Protein AF-A0A7Y3HHD7-F1 (afdb_monomer_lite)

Structure (mmCIF, N/CA/C/O backbone):
data_AF-A0A7Y3HHD7-F1
#
_entry.id   AF-A0A7Y3HHD7-F1
#
loop_
_atom_site.group_PDB
_atom_site.id
_atom_site.type_symbol
_atom_site.label_atom_id
_atom_site.label_alt_id
_atom_site.label_comp_id
_atom_site.label_asym_id
_atom_site.label_entity_id
_atom_site.label_seq_id
_atom_site.pdbx_PDB_ins_code
_atom_site.Cartn_x
_atom_site.Cartn_y
_atom_site.Cartn_z
_atom_site.occupancy
_atom_site.B_iso_or_equiv
_atom_site.auth_seq_id
_atom_site.auth_comp_id
_atom_site.auth_asym_id
_atom_site.auth_atom_id
_atom_site.pdbx_PDB_model_num
ATOM 1 N N . LEU A 1 1 ? -2.298 -9.400 -1.283 1.00 68.25 1 LEU A N 1
ATOM 2 C CA . LEU A 1 1 ? -2.483 -8.092 -0.604 1.00 68.25 1 LEU A CA 1
ATOM 3 C C . LEU A 1 1 ? -3.920 -7.601 -0.678 1.00 68.25 1 LEU A C 1
ATOM 5 O O . LEU A 1 1 ? -4.484 -7.323 0.373 1.00 68.25 1 LEU A O 1
ATOM 9 N N . GLU A 1 2 ? -4.540 -7.582 -1.860 1.00 68.25 2 GLU A N 1
ATOM 10 C CA . GLU A 1 2 ? -5.972 -7.262 -1.995 1.00 68.25 2 GLU A CA 1
ATOM 11 C C . GLU A 1 2 ? -6.861 -8.181 -1.146 1.00 68.25 2 GLU A C 1
ATOM 13 O O . GLU A 1 2 ? -7.712 -7.698 -0.407 1.00 68.25 2 GLU A O 1
ATOM 18 N N . GLU A 1 3 ? -6.568 -9.484 -1.127 1.00 74.19 3 GLU A N 1
ATOM 19 C CA . GLU A 1 3 ? -7.250 -10.462 -0.260 1.00 74.19 3 GLU A CA 1
ATOM 20 C C . GLU A 1 3 ? -7.040 -10.206 1.243 1.00 74.19 3 GLU A C 1
ATOM 22 O O . GLU A 1 3 ? -7.860 -10.597 2.064 1.00 74.19 3 GLU A O 1
ATOM 27 N N . GLN A 1 4 ? -5.962 -9.504 1.609 1.00 80.25 4 GLN A N 1
ATOM 28 C CA . GLN A 1 4 ? -5.658 -9.086 2.983 1.00 80.25 4 GLN A CA 1
ATOM 29 C C . GLN A 1 4 ? -6.190 -7.670 3.275 1.00 80.25 4 GLN A C 1
ATOM 31 O O . GLN A 1 4 ? -5.953 -7.106 4.341 1.00 80.25 4 GLN A O 1
ATOM 36 N N . GLY A 1 5 ? -6.898 -7.047 2.327 1.00 84.44 5 GLY A N 1
ATOM 37 C CA . GLY A 1 5 ? -7.446 -5.699 2.465 1.00 84.44 5 GLY A CA 1
ATOM 38 C C . GLY A 1 5 ? -6.393 -4.592 2.569 1.00 84.44 5 GLY A C 1
ATOM 39 O O . GLY A 1 5 ? -6.684 -3.543 3.144 1.00 84.44 5 GLY A O 1
ATOM 40 N N . VAL A 1 6 ? -5.181 -4.811 2.046 1.00 88.81 6 VAL A N 1
ATOM 41 C CA . VAL A 1 6 ? -4.118 -3.796 1.970 1.00 88.81 6 VAL A CA 1
ATOM 42 C C . VAL A 1 6 ? -3.867 -3.469 0.501 1.00 88.81 6 VAL A C 1
ATOM 44 O O . VAL A 1 6 ? -3.358 -4.301 -0.244 1.00 88.81 6 VAL A O 1
ATOM 47 N N . ALA A 1 7 ? -4.226 -2.257 0.078 1.00 91.31 7 ALA A N 1
ATOM 48 C CA . ALA A 1 7 ? -3.931 -1.767 -1.266 1.00 91.31 7 ALA A CA 1
ATOM 49 C C . ALA A 1 7 ? -2.516 -1.168 -1.324 1.00 91.31 7 ALA A C 1
ATOM 51 O O . ALA A 1 7 ? -2.115 -0.424 -0.427 1.00 91.31 7 ALA A O 1
ATOM 52 N N . ILE A 1 8 ? -1.776 -1.469 -2.392 1.00 92.75 8 ILE A N 1
ATOM 53 C CA . ILE A 1 8 ? -0.423 -0.955 -2.650 1.00 92.75 8 ILE A CA 1
ATOM 54 C C . ILE A 1 8 ? -0.292 -0.522 -4.108 1.00 92.75 8 ILE A C 1
ATOM 56 O O . ILE A 1 8 ? -1.081 -0.944 -4.951 1.00 92.75 8 ILE A O 1
ATOM 60 N N . THR A 1 9 ? 0.713 0.296 -4.416 1.00 94.62 9 THR A N 1
ATOM 61 C CA . THR A 1 9 ? 1.057 0.626 -5.806 1.00 94.62 9 THR A CA 1
ATOM 62 C C . THR A 1 9 ? 2.259 -0.222 -6.250 1.00 94.62 9 THR A C 1
ATOM 64 O O . THR A 1 9 ? 3.304 -0.130 -5.597 1.00 94.62 9 THR A O 1
ATOM 67 N N . PRO A 1 10 ? 2.156 -1.044 -7.312 1.00 95.19 10 PRO A N 1
ATOM 68 C CA . PRO A 1 10 ? 3.294 -1.779 -7.865 1.00 95.19 10 PRO A CA 1
ATOM 69 C C . PRO A 1 10 ? 4.406 -0.847 -8.363 1.00 95.19 10 PRO A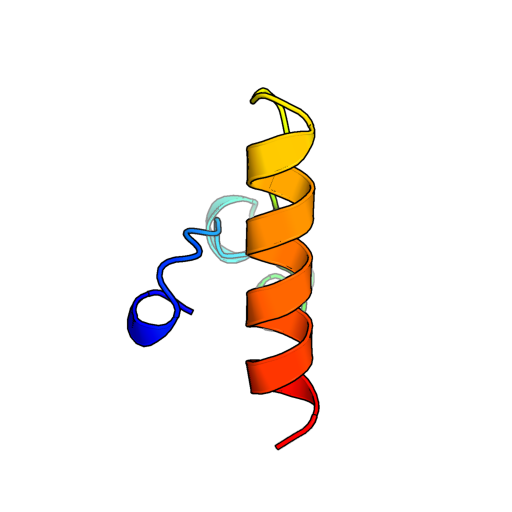 C 1
ATOM 71 O O . PRO A 1 10 ? 4.137 0.270 -8.803 1.00 95.19 10 PRO A O 1
ATOM 74 N N . GLY A 1 11 ? 5.657 -1.315 -8.345 1.00 96.12 11 GLY A N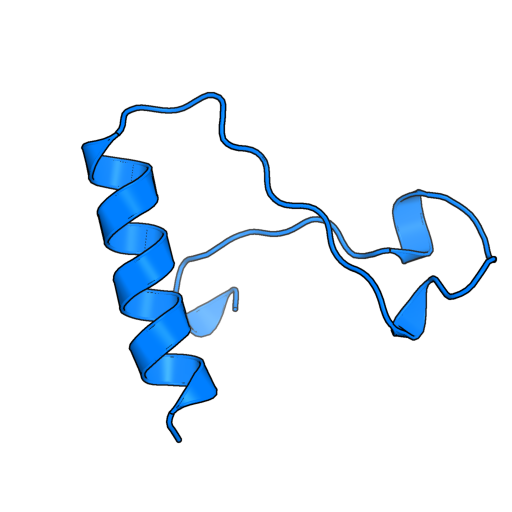 1
ATOM 75 C CA . GLY A 1 11 ? 6.797 -0.553 -8.862 1.00 96.12 11 GLY A CA 1
ATOM 76 C C . GLY A 1 11 ? 6.693 -0.221 -10.354 1.00 96.12 11 GLY A C 1
ATOM 77 O O . GLY A 1 11 ? 7.209 0.809 -10.773 1.00 96.12 11 GLY A O 1
ATOM 78 N N . ALA A 1 12 ? 5.965 -1.032 -11.132 1.00 96.06 12 ALA A N 1
ATOM 79 C CA . ALA A 1 12 ? 5.725 -0.824 -12.565 1.00 96.06 12 ALA A CA 1
ATOM 80 C C . ALA A 1 12 ? 5.084 0.537 -12.904 1.00 96.06 12 ALA A C 1
ATOM 82 O O . ALA A 1 12 ? 5.289 1.051 -14.000 1.00 96.06 12 ALA A O 1
ATOM 83 N N . ASP A 1 13 ? 4.379 1.162 -11.957 1.00 95.81 13 ASP A N 1
ATOM 84 C CA . ASP A 1 13 ? 3.787 2.493 -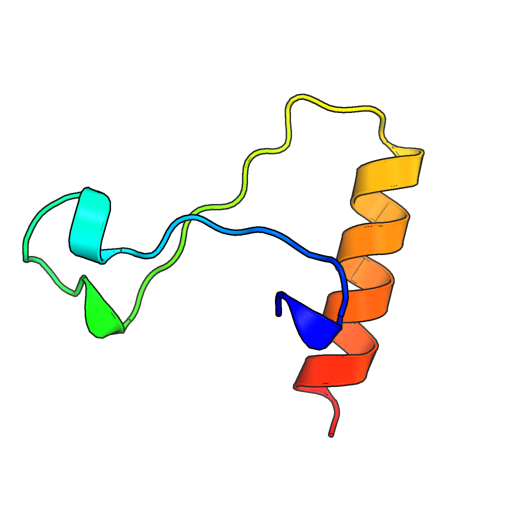12.144 1.00 95.81 13 ASP A CA 1
ATOM 85 C C . ASP A 1 13 ? 4.828 3.637 -12.051 1.00 95.81 13 ASP A C 1
ATOM 87 O O . ASP A 1 13 ? 4.487 4.802 -12.265 1.00 95.81 13 ASP A O 1
ATOM 91 N N . PHE A 1 14 ? 6.095 3.335 -11.725 1.00 95.50 14 PHE A N 1
ATOM 92 C CA . PHE A 1 14 ? 7.166 4.314 -11.461 1.00 95.50 14 PHE A CA 1
ATOM 93 C C . PHE A 1 14 ? 8.370 4.206 -12.412 1.00 95.50 14 PHE A C 1
ATOM 95 O O . PHE A 1 14 ? 9.415 4.808 -12.156 1.00 95.50 14 PHE A O 1
ATOM 102 N N . GLY A 1 15 ? 8.219 3.483 -13.523 1.00 95.69 15 GLY A N 1
ATOM 103 C CA . GLY A 1 15 ? 9.275 3.234 -14.507 1.00 95.69 15 GLY A CA 1
ATOM 104 C C . GLY A 1 15 ? 9.914 1.854 -14.350 1.00 95.69 15 GLY A C 1
ATOM 105 O O . GLY A 1 15 ? 9.418 1.016 -13.607 1.00 95.69 15 GLY A O 1
ATOM 106 N N . ASP A 1 16 ? 11.014 1.617 -15.069 1.00 96.38 16 ASP A N 1
ATOM 107 C CA . ASP A 1 16 ? 11.508 0.250 -15.308 1.00 96.38 16 ASP A CA 1
ATOM 108 C C . ASP A 1 16 ? 12.607 -0.215 -14.341 1.00 96.38 16 ASP A C 1
ATOM 110 O O . ASP A 1 16 ? 12.837 -1.416 -14.183 1.00 96.38 16 ASP A O 1
ATOM 114 N N . HIS A 1 17 ? 13.322 0.710 -13.695 1.00 96.75 17 HIS A N 1
ATOM 115 C CA . HIS A 1 17 ? 14.459 0.349 -12.850 1.00 96.75 17 HIS A CA 1
ATOM 116 C C . HIS A 1 17 ? 13.995 -0.419 -11.605 1.00 96.75 17 HIS A C 1
ATOM 118 O O . HIS A 1 17 ? 13.433 0.165 -10.682 1.00 96.75 17 HIS A O 1
ATOM 124 N N . LEU A 1 18 ? 14.251 -1.732 -11.587 1.00 96.81 18 LEU A N 1
ATOM 125 C CA . LEU A 1 18 ? 13.893 -2.652 -10.498 1.00 96.81 18 LEU A CA 1
ATOM 126 C C . LEU A 1 18 ? 12.394 -2.635 -10.147 1.00 96.81 18 LEU A C 1
ATOM 128 O O . LEU A 1 18 ? 12.009 -2.870 -9.000 1.00 96.81 18 LEU A O 1
ATOM 132 N N . ALA A 1 19 ? 11.533 -2.371 -11.132 1.00 96.69 19 ALA A N 1
ATOM 133 C CA . ALA A 1 19 ? 10.093 -2.211 -10.931 1.00 96.69 19 ALA A CA 1
ATOM 134 C C . ALA A 1 19 ? 9.411 -3.471 -10.363 1.00 96.69 19 ALA A C 1
ATOM 136 O O . ALA A 1 19 ? 8.424 -3.377 -9.636 1.00 96.69 19 ALA A O 1
ATOM 137 N N . SER A 1 20 ? 9.956 -4.652 -10.671 1.00 96.12 20 SER A N 1
ATOM 138 C CA . SER A 1 20 ? 9.486 -5.949 -10.171 1.00 96.12 20 SER A CA 1
ATOM 139 C C . SER A 1 20 ? 9.903 -6.252 -8.731 1.00 96.12 20 SER A C 1
ATOM 141 O O . SER A 1 20 ? 9.393 -7.200 -8.143 1.00 96.12 20 SER A O 1
ATOM 143 N N . GLU A 1 21 ? 10.834 -5.481 -8.169 1.00 96.69 21 GLU A N 1
ATOM 144 C CA . GLU A 1 21 ? 11.383 -5.695 -6.823 1.00 96.69 21 GLU A CA 1
ATOM 145 C C . GLU A 1 21 ? 10.838 -4.689 -5.802 1.00 96.69 21 GLU A C 1
ATOM 147 O O . GLU A 1 21 ? 11.044 -4.847 -4.601 1.00 96.69 21 GLU A O 1
ATOM 152 N N . HIS A 1 22 ? 10.118 -3.661 -6.263 1.00 96.50 22 HIS A N 1
ATOM 153 C CA . HIS A 1 22 ? 9.654 -2.563 -5.424 1.00 96.50 22 HIS A CA 1
ATOM 154 C C . HIS A 1 22 ? 8.139 -2.382 -5.482 1.00 96.50 22 HIS A C 1
ATOM 156 O O . HIS A 1 22 ? 7.474 -2.650 -6.483 1.00 96.50 22 HIS A O 1
ATOM 162 N N . VAL A 1 23 ? 7.599 -1.861 -4.384 1.00 95.31 23 VAL A N 1
ATOM 163 C CA . VAL A 1 23 ? 6.209 -1.419 -4.250 1.00 95.31 23 VAL A CA 1
ATOM 164 C C . VAL A 1 23 ? 6.171 -0.144 -3.411 1.00 95.31 23 VAL A C 1
ATOM 166 O O . VAL A 1 23 ? 7.082 0.118 -2.622 1.00 95.31 23 VAL A O 1
ATOM 169 N N . ARG A 1 24 ? 5.108 0.651 -3.548 1.00 96.19 24 ARG A N 1
ATOM 170 C CA . ARG A 1 24 ? 4.900 1.877 -2.769 1.00 96.19 24 ARG A CA 1
ATOM 171 C C . ARG A 1 24 ? 3.681 1.755 -1.861 1.00 96.19 24 ARG A C 1
ATOM 173 O O . ARG A 1 24 ? 2.592 1.391 -2.307 1.00 96.19 24 ARG A O 1
ATOM 180 N N . PHE A 1 25 ? 3.853 2.184 -0.614 1.00 95.31 25 PHE A N 1
ATOM 181 C CA . PHE A 1 25 ? 2.775 2.380 0.353 1.00 95.31 25 PHE A CA 1
ATOM 182 C C . PHE A 1 25 ? 2.442 3.866 0.497 1.00 95.31 25 PHE A C 1
ATOM 184 O O . PHE A 1 25 ? 3.336 4.705 0.608 1.00 95.31 25 PHE A O 1
ATOM 191 N N . ALA A 1 26 ? 1.151 4.194 0.536 1.00 95.44 26 ALA A N 1
ATOM 192 C CA . ALA A 1 26 ? 0.685 5.510 0.955 1.00 95.44 26 ALA A CA 1
ATOM 193 C C . ALA A 1 26 ? 0.366 5.484 2.457 1.00 95.44 26 ALA A C 1
ATOM 195 O O . ALA A 1 26 ? -0.351 4.605 2.927 1.00 95.44 26 ALA A O 1
ATOM 196 N N . PHE A 1 27 ? 0.873 6.464 3.202 1.00 95.06 27 PHE A N 1
ATOM 197 C CA . PHE A 1 27 ? 0.700 6.573 4.659 1.00 95.06 27 PHE A CA 1
ATOM 198 C C . PHE A 1 27 ? -0.057 7.844 5.071 1.00 95.06 27 PHE A C 1
ATOM 200 O O . PHE A 1 27 ? -0.092 8.220 6.238 1.00 95.06 27 PHE A O 1
ATOM 207 N N . THR A 1 28 ? -0.698 8.517 4.118 1.00 96.25 28 THR A N 1
ATOM 208 C CA . THR A 1 28 ? -1.538 9.701 4.348 1.00 96.25 28 THR A CA 1
ATOM 209 C C . THR A 1 28 ? -2.926 9.289 4.852 1.00 96.25 28 THR A C 1
ATOM 211 O O . THR A 1 28 ? -3.945 9.545 4.213 1.00 96.25 28 THR A O 1
ATOM 214 N N . THR A 1 29 ? -2.963 8.577 5.974 1.00 95.50 29 THR A N 1
ATOM 215 C CA . THR A 1 29 ? -4.174 8.108 6.659 1.00 95.50 29 THR A CA 1
ATOM 216 C C . THR A 1 29 ? -3.919 8.099 8.170 1.00 95.50 29 THR A C 1
ATOM 218 O O . THR A 1 29 ? -2.825 8.419 8.627 1.00 95.50 29 THR A O 1
ATOM 221 N N . SER A 1 30 ? -4.927 7.769 8.974 1.00 97.69 30 SER A N 1
ATOM 222 C CA . SER A 1 30 ? -4.781 7.708 10.428 1.00 97.69 30 SER A CA 1
ATOM 223 C C . SER A 1 30 ? -3.812 6.607 10.880 1.00 97.69 30 SER A C 1
ATOM 225 O O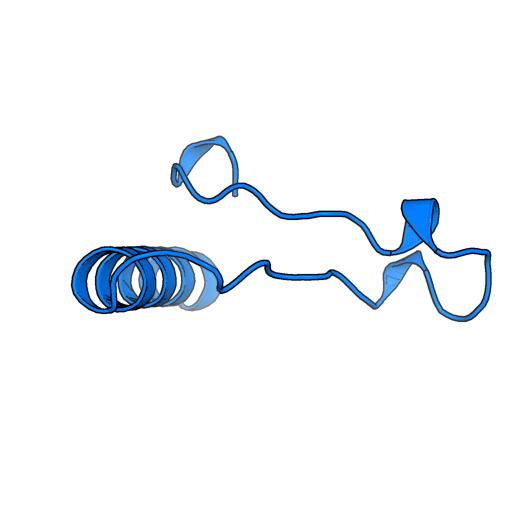 . SER A 1 30 ? -3.760 5.531 10.281 1.00 97.69 30 SER A O 1
ATOM 227 N N . LEU A 1 31 ? -3.102 6.853 11.986 1.00 97.62 31 LEU A N 1
ATOM 228 C CA . LEU A 1 31 ? -2.180 5.886 12.591 1.00 97.62 31 LEU A CA 1
ATOM 229 C C . LEU A 1 31 ? -2.835 4.515 12.871 1.00 97.62 31 LEU A C 1
ATOM 231 O O . LEU A 1 31 ? -2.260 3.522 12.434 1.00 97.62 31 LEU A O 1
ATOM 235 N N . PRO A 1 32 ? -4.063 4.421 13.433 1.00 98.00 32 PRO A N 1
ATOM 236 C CA . PRO A 1 32 ? -4.709 3.123 13.651 1.00 98.00 32 PRO A CA 1
ATOM 237 C C . PRO A 1 32 ? -4.932 2.314 12.367 1.00 98.00 32 PRO A C 1
ATOM 239 O O . PRO A 1 32 ? -4.881 1.089 12.379 1.00 98.00 32 PRO A O 1
ATOM 242 N N . ARG A 1 33 ? -5.167 2.981 11.225 1.00 95.94 33 ARG A N 1
ATOM 243 C CA . ARG A 1 33 ? -5.279 2.285 9.932 1.00 95.94 33 ARG A CA 1
ATOM 244 C C . ARG A 1 33 ? -3.932 1.766 9.439 1.00 95.94 33 ARG A C 1
ATOM 246 O O . ARG A 1 33 ? -3.895 0.714 8.811 1.00 95.94 33 ARG A O 1
ATOM 253 N N . ILE A 1 34 ? -2.852 2.503 9.693 1.00 96.38 34 ILE A N 1
ATOM 254 C CA . ILE A 1 34 ? -1.494 2.073 9.339 1.00 96.38 34 ILE A CA 1
ATOM 255 C C . ILE A 1 34 ? -1.104 0.858 10.185 1.00 96.38 34 ILE A C 1
ATOM 257 O O . ILE A 1 34 ? -0.625 -0.127 9.631 1.00 96.38 34 ILE A O 1
ATOM 261 N N . GLU A 1 35 ? -1.362 0.895 11.493 1.00 96.94 35 GLU A N 1
ATOM 262 C CA . GLU A 1 35 ? -1.102 -0.222 12.412 1.00 96.94 35 GLU A CA 1
ATOM 263 C C . GLU A 1 35 ? -1.835 -1.497 11.979 1.00 96.94 35 GLU A C 1
ATOM 265 O O . GLU A 1 35 ? -1.216 -2.554 11.861 1.00 96.94 35 GLU A O 1
ATOM 270 N N . GLU A 1 36 ? -3.123 -1.385 11.649 1.00 96.00 36 GLU A N 1
ATOM 271 C CA . GLU A 1 36 ? -3.919 -2.502 11.133 1.00 96.00 36 GLU A CA 1
ATOM 272 C C . GLU A 1 36 ? -3.347 -3.059 9.819 1.00 96.00 36 GLU A C 1
ATOM 274 O O . GLU A 1 36 ? -3.207 -4.272 9.661 1.00 96.00 36 GLU A O 1
ATOM 279 N N . ALA A 1 37 ? -2.966 -2.192 8.876 1.00 94.88 37 ALA A N 1
ATOM 280 C CA . ALA A 1 37 ? -2.367 -2.631 7.617 1.00 94.88 37 ALA A CA 1
ATOM 281 C C . ALA A 1 37 ? -1.043 -3.379 7.848 1.00 94.88 37 ALA A C 1
ATOM 283 O O . ALA A 1 37 ? -0.829 -4.437 7.256 1.00 94.88 37 ALA A O 1
ATOM 284 N N . VAL A 1 38 ? -0.182 -2.879 8.741 1.00 94.56 38 VAL A N 1
ATOM 285 C CA . VAL A 1 38 ? 1.082 -3.538 9.115 1.00 94.56 38 VAL A CA 1
ATOM 286 C C . VAL A 1 38 ? 0.829 -4.885 9.791 1.00 94.56 38 VAL A C 1
ATOM 288 O O . VAL A 1 38 ? 1.517 -5.856 9.476 1.00 94.56 38 VAL A O 1
ATOM 291 N N . HIS A 1 39 ? -0.177 -4.985 10.663 1.00 95.25 39 HIS A N 1
ATOM 292 C CA . HIS A 1 39 ? -0.551 -6.254 11.285 1.00 95.25 39 HIS A CA 1
ATOM 293 C C . HIS A 1 39 ? -0.943 -7.307 10.236 1.00 95.25 39 HIS A C 1
ATOM 295 O O . HIS A 1 39 ? -0.401 -8.414 10.239 1.00 95.25 39 HIS A O 1
ATOM 301 N N . ARG A 1 40 ? -1.812 -6.947 9.282 1.00 94.56 40 ARG A N 1
ATOM 302 C CA . ARG A 1 40 ? -2.225 -7.848 8.188 1.00 94.56 40 ARG A CA 1
ATOM 303 C C . ARG A 1 40 ? -1.065 -8.248 7.281 1.00 94.56 40 ARG A C 1
ATOM 305 O O . ARG A 1 40 ? -0.976 -9.404 6.877 1.00 94.56 40 ARG A O 1
ATOM 312 N N . LEU A 1 41 ? -0.157 -7.313 6.991 1.00 93.31 41 LEU A N 1
ATOM 313 C CA . LEU A 1 41 ? 1.080 -7.605 6.262 1.00 93.31 41 LEU A CA 1
ATOM 314 C C . LEU A 1 41 ? 1.937 -8.635 6.999 1.00 93.31 41 LEU A C 1
ATOM 316 O O . LEU A 1 41 ? 2.427 -9.570 6.373 1.00 93.31 41 LEU A O 1
ATOM 320 N N . GLY A 1 42 ? 2.089 -8.490 8.317 1.00 93.38 42 GLY A N 1
ATOM 321 C CA . GLY A 1 42 ? 2.841 -9.434 9.142 1.00 93.38 42 GLY A CA 1
ATOM 322 C C . GLY A 1 42 ? 2.263 -10.848 9.098 1.00 93.38 42 GLY A C 1
ATOM 323 O O . GLY A 1 42 ? 3.013 -11.807 8.934 1.00 93.38 42 GLY A O 1
ATOM 324 N N . LEU A 1 43 ? 0.935 -10.980 9.174 1.00 91.19 43 LEU A N 1
ATOM 325 C CA . LEU A 1 43 ? 0.260 -12.277 9.051 1.00 91.19 43 LEU A CA 1
ATOM 326 C C . LEU A 1 43 ? 0.475 -12.920 7.676 1.00 91.19 43 LEU A C 1
ATOM 328 O O . LEU A 1 43 ? 0.639 -14.131 7.596 1.00 91.19 43 LEU A O 1
ATOM 332 N N . PHE A 1 44 ? 0.475 -12.119 6.6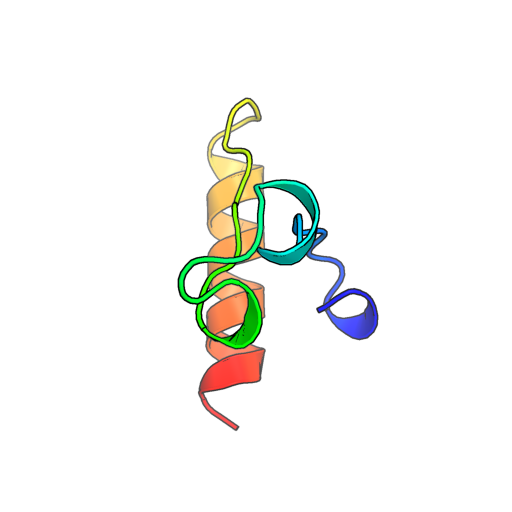10 1.00 90.06 44 PHE A N 1
ATOM 333 C CA . PHE A 1 44 ? 0.653 -12.603 5.243 1.00 90.06 44 PHE A CA 1
ATOM 334 C C . PHE A 1 44 ? 2.098 -13.011 4.930 1.00 90.06 44 PHE A C 1
ATOM 336 O O . PHE A 1 44 ? 2.310 -14.017 4.267 1.00 90.06 44 PHE A O 1
ATOM 343 N N . LEU A 1 45 ? 3.086 -12.236 5.388 1.00 88.38 45 LEU A N 1
ATOM 344 C CA . LEU A 1 45 ? 4.508 -12.478 5.106 1.00 88.38 45 LEU A CA 1
ATOM 345 C C . LEU A 1 45 ? 5.142 -13.534 6.021 1.00 88.38 45 LEU A C 1
ATOM 347 O O . LEU A 1 45 ? 6.191 -14.073 5.685 1.00 88.38 45 LEU A O 1
ATOM 351 N N . GLY A 1 46 ? 4.552 -13.785 7.192 1.00 79.62 46 GLY A N 1
ATOM 352 C CA . GLY A 1 46 ? 4.998 -14.821 8.126 1.00 79.62 46 GLY A CA 1
ATOM 353 C C . GLY A 1 46 ? 4.469 -16.229 7.821 1.00 79.62 46 GLY A C 1
ATOM 354 O O . GLY A 1 46 ? 4.687 -17.122 8.640 1.00 79.62 46 GLY A O 1
ATOM 355 N N . GLN A 1 47 ? 3.751 -16.406 6.706 1.00 55.97 47 GLN A N 1
ATOM 356 C CA . GLN A 1 47 ? 3.266 -17.689 6.181 1.00 55.97 47 GLN A CA 1
ATOM 357 C C . GLN A 1 47 ? 4.247 -18.265 5.160 1.00 55.97 47 GLN A C 1
ATOM 359 O O . GLN A 1 47 ? 4.753 -17.482 4.325 1.00 55.97 47 GLN A O 1
#

pLDDT: 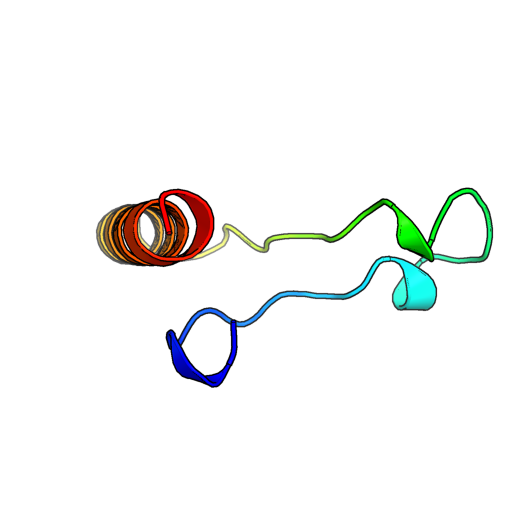mean 91.74, std 8.82, range [55.97, 98.0]

Foldseek 3Di:
DVVLVADWAQLVVVDDDCSVVDIDDDPPDDPVVVVSNVVSVCVVVVD

Radius of gyration: 11.98 Å; chains: 1; bounding box: 22×27×29 Å

Secondary structure (DSSP, 8-state):
-GGGT---EEGGGG-STTTTT-EE----S-HHHHHHHHHHHHHHHT-

Sequence (47 aa):
LEEQGVAITPGADFGDHLASEHVRFAFTTSLPRIEEAVHRLGLFLGQ